Protein AF-A0A453H7E6-F1 (afdb_monomer_lite)

Radius of gyration: 22.28 Å; chains: 1; bounding box: 66×38×50 Å

InterPro domains:
  IPR018866 Zinc-finger domain of monoamine-oxidase A repressor R1 [PF10497] (27-90)
  IPR040221 CDCA7/CDA7L [PTHR31169] (17-88)

Sequence (129 aa):
SPMYIDKERLRVLQETRCDSKARGSVYDPVLGICCHFCRQKKLCGEEGCKRCGEGDFGQQCIGKTECSSCHSSNGILCRACLKVRYGEGKFNGTYYSWWIIFIRLLN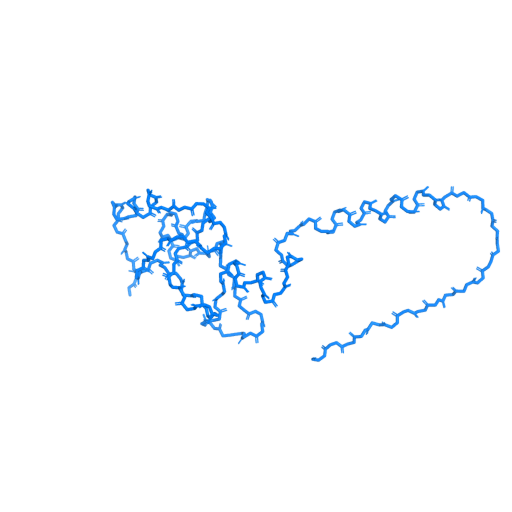LRRGGRDGRGQEEQEVDVPSLR

Foldseek 3Di:
DPDDDDPVNLVVLVVPWALPLALTDDADPQLFQQAPPPRGRHAGSDPPQCCSRVVDPVGDGPQKDADPVPPDPNRIHGPNRCCVVPNPVVNDPCPCVVVVVVVVVVVVVVPDDDDDDDDDDDDDDDDDD

Secondary structure (DSSP, 8-state):
------HHHHHHHHHT----SSS-S-B-TTTPEEPTTT--EE----TT-HHHHT--TTS--TTEEE-TTT-STT-EEEHHHHHHHH-STTT-TTHHHHHHHHHHHHHHTTS------------------

Structure (mmCIF, N/CA/C/O backbone):
data_AF-A0A453H7E6-F1
#
_entry.id   AF-A0A453H7E6-F1
#
loop_
_atom_site.group_PDB
_atom_site.id
_atom_site.type_symbol
_atom_site.label_atom_id
_atom_site.label_alt_id
_atom_site.label_comp_id
_atom_site.label_asym_id
_atom_site.label_entity_id
_atom_site.label_seq_id
_atom_site.pdbx_PDB_ins_code
_atom_site.Cartn_x
_atom_site.Cartn_y
_atom_site.Cartn_z
_atom_site.occupancy
_atom_site.B_iso_or_equiv
_atom_site.auth_seq_id
_atom_site.auth_comp_id
_atom_site.auth_asym_id
_atom_site.auth_atom_id
_atom_site.pdbx_PDB_model_num
ATOM 1 N N . SER A 1 1 ? -20.514 4.616 0.313 1.00 46.16 1 SER A N 1
ATOM 2 C CA . SER A 1 1 ? -20.193 5.215 1.625 1.00 46.16 1 SER A CA 1
ATOM 3 C C . SER A 1 1 ? -18.690 5.337 1.782 1.00 46.16 1 SER A C 1
ATOM 5 O O . SER A 1 1 ? -18.004 4.455 1.270 1.00 46.16 1 SER A O 1
ATOM 7 N N . PRO A 1 2 ? -18.161 6.366 2.467 1.00 56.00 2 PRO A N 1
ATOM 8 C CA . PRO A 1 2 ? -16.781 6.330 2.945 1.00 56.00 2 PRO A CA 1
ATOM 9 C C . PRO A 1 2 ? -16.619 5.144 3.906 1.00 56.00 2 PRO A C 1
ATOM 11 O O . PRO A 1 2 ? -17.526 4.858 4.690 1.00 56.00 2 PRO A O 1
ATOM 14 N N . MET A 1 3 ? -15.494 4.430 3.836 1.00 67.25 3 MET A N 1
ATOM 15 C CA . MET A 1 3 ? -15.216 3.356 4.790 1.00 67.25 3 MET A CA 1
ATOM 16 C C . MET A 1 3 ? -14.713 3.969 6.094 1.00 67.25 3 MET A C 1
ATOM 18 O O . MET A 1 3 ? -13.572 4.413 6.178 1.00 67.25 3 MET A O 1
ATOM 22 N N . TYR A 1 4 ? -15.582 4.017 7.101 1.00 73.38 4 TYR A N 1
ATOM 23 C CA . TYR A 1 4 ? -15.178 4.373 8.455 1.00 73.38 4 TYR A CA 1
ATOM 24 C C . TYR A 1 4 ? -14.353 3.240 9.071 1.00 73.38 4 TYR A C 1
ATOM 26 O O . TYR A 1 4 ? -14.673 2.062 8.895 1.00 73.38 4 TYR A O 1
ATOM 34 N N . ILE A 1 5 ? -13.309 3.604 9.812 1.00 83.44 5 ILE A N 1
ATOM 35 C CA . ILE A 1 5 ? -12.527 2.686 10.634 1.00 83.44 5 ILE A CA 1
ATOM 36 C C . ILE A 1 5 ? -12.516 3.209 12.058 1.00 83.44 5 ILE A C 1
ATOM 38 O O . ILE A 1 5 ? -12.271 4.390 12.303 1.00 83.44 5 ILE A O 1
ATOM 42 N N . ASP A 1 6 ? -12.788 2.295 12.982 1.00 87.31 6 ASP A N 1
ATOM 43 C CA . ASP A 1 6 ? -12.745 2.572 14.404 1.00 87.31 6 ASP A CA 1
ATOM 44 C C . ASP A 1 6 ? -11.323 2.927 14.881 1.00 87.31 6 ASP A C 1
ATOM 46 O O . ASP A 1 6 ? -10.321 2.374 14.410 1.00 87.31 6 ASP A O 1
ATOM 50 N N . LYS A 1 7 ? -11.244 3.855 15.839 1.00 87.94 7 LYS A N 1
ATOM 51 C CA . LYS A 1 7 ? -9.976 4.393 16.347 1.00 87.94 7 LYS A CA 1
ATOM 52 C C . LYS A 1 7 ? -9.172 3.370 17.146 1.00 87.94 7 LYS A C 1
ATOM 54 O O . LYS A 1 7 ? -7.946 3.420 17.094 1.00 87.94 7 LYS A O 1
ATOM 59 N N . GLU A 1 8 ? -9.817 2.440 17.842 1.00 90.31 8 GLU A N 1
ATOM 60 C CA . GLU A 1 8 ? -9.117 1.405 18.603 1.00 90.31 8 GLU A CA 1
ATOM 61 C C . GLU A 1 8 ? -8.570 0.324 17.663 1.00 90.31 8 GLU A C 1
ATOM 63 O O . GLU A 1 8 ? -7.403 -0.055 17.769 1.00 90.31 8 GLU A O 1
ATOM 68 N N . ARG A 1 9 ? -9.332 -0.061 16.624 1.00 88.94 9 ARG A N 1
ATOM 69 C CA . ARG A 1 9 ? -8.788 -0.885 15.523 1.00 88.94 9 ARG A CA 1
ATOM 70 C C . ARG A 1 9 ? -7.556 -0.226 14.893 1.00 88.94 9 ARG A C 1
ATOM 72 O O . ARG A 1 9 ? -6.573 -0.910 14.610 1.00 88.94 9 ARG A O 1
ATOM 79 N N . LEU A 1 10 ? -7.597 1.087 14.660 1.00 88.88 10 LEU A N 1
ATOM 80 C CA . LEU A 1 10 ? -6.476 1.826 14.079 1.00 88.88 10 LEU A CA 1
ATOM 81 C C . LEU A 1 10 ? -5.233 1.820 14.986 1.00 88.88 10 LEU A C 1
ATOM 83 O O . LEU A 1 10 ? -4.130 1.663 14.465 1.00 88.88 10 LEU A O 1
ATOM 87 N N . ARG A 1 11 ? -5.399 1.941 16.311 1.00 89.38 11 ARG A N 1
ATOM 88 C CA . ARG A 1 11 ? -4.303 1.864 17.298 1.00 89.38 11 ARG A CA 1
ATOM 89 C C . ARG A 1 11 ? -3.600 0.512 17.267 1.00 89.38 11 ARG A C 1
ATOM 91 O O . ARG A 1 11 ? -2.397 0.478 17.029 1.00 89.38 11 ARG A O 1
ATOM 98 N N . VAL A 1 12 ? -4.351 -0.588 17.353 1.00 89.69 12 VAL A N 1
ATOM 99 C CA . VAL A 1 12 ? -3.804 -1.957 17.253 1.00 89.69 12 VAL A CA 1
ATOM 100 C C . VAL A 1 12 ? -3.069 -2.174 15.917 1.00 89.69 12 VAL A C 1
ATOM 102 O O . VAL A 1 12 ? -2.036 -2.845 15.858 1.00 89.69 12 VAL A O 1
ATOM 105 N N . LEU A 1 13 ? -3.547 -1.558 14.828 1.00 88.38 13 LEU A N 1
ATOM 106 C CA . LEU A 1 13 ? -2.868 -1.573 13.524 1.00 88.38 13 LEU A CA 1
ATOM 107 C C . LEU A 1 13 ? -1.590 -0.714 13.464 1.00 88.38 13 LEU A C 1
ATOM 109 O O . LEU A 1 13 ? -0.776 -0.963 12.575 1.00 88.38 13 LEU A O 1
ATOM 113 N N . GLN A 1 14 ? -1.394 0.261 14.362 1.00 87.00 14 GLN A N 1
ATOM 114 C CA . GLN A 1 14 ? -0.119 0.978 14.518 1.00 87.00 14 GLN A CA 1
ATOM 115 C C . GLN A 1 14 ? 0.842 0.244 15.457 1.00 87.00 14 GLN A C 1
ATOM 117 O O . GLN A 1 14 ? 2.016 0.131 15.135 1.00 87.00 14 GLN A O 1
ATOM 122 N N . GLU A 1 15 ? 0.360 -0.319 16.564 1.00 86.81 15 GLU A N 1
ATOM 123 C CA . GLU A 1 15 ? 1.179 -1.091 1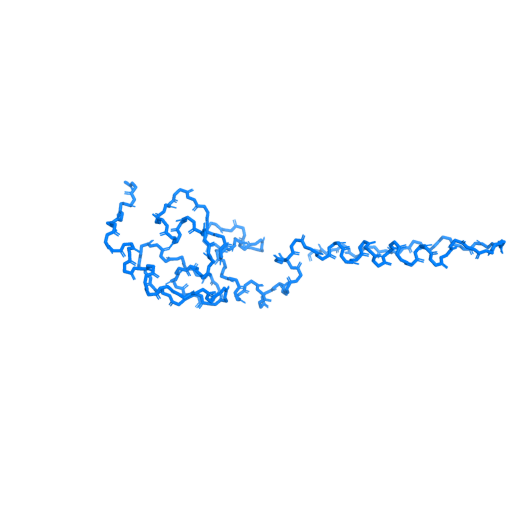7.517 1.00 86.81 15 GLU A CA 1
ATOM 124 C C . GLU A 1 15 ? 1.790 -2.349 16.882 1.00 86.81 15 GLU A C 1
ATOM 126 O O . GLU A 1 15 ? 2.913 -2.736 17.192 1.00 86.81 15 GLU A O 1
ATOM 131 N N . THR A 1 16 ? 1.078 -2.970 15.937 1.00 84.81 16 THR A N 1
ATOM 132 C CA . THR A 1 16 ? 1.583 -4.108 15.145 1.00 84.81 16 THR A CA 1
ATOM 133 C C . THR A 1 16 ? 2.390 -3.690 13.907 1.00 84.81 16 THR A C 1
ATOM 135 O O . THR A 1 16 ? 2.935 -4.540 13.188 1.00 84.81 16 THR A O 1
ATOM 138 N N . ARG A 1 17 ? 2.475 -2.386 13.618 1.00 81.88 17 ARG A N 1
ATOM 139 C CA . ARG A 1 17 ? 3.147 -1.845 12.434 1.00 81.88 17 ARG A CA 1
ATOM 140 C C . ARG A 1 17 ? 4.658 -1.884 12.617 1.00 81.88 17 ARG A C 1
ATOM 142 O O . ARG A 1 17 ? 5.186 -1.560 13.667 1.00 81.88 17 ARG A O 1
ATOM 149 N N . CYS A 1 18 ? 5.356 -2.273 11.556 1.00 72.94 18 CYS A N 1
ATOM 150 C CA . CYS A 1 18 ? 6.811 -2.222 11.502 1.00 72.94 18 CYS A CA 1
ATOM 151 C C . CYS A 1 18 ? 7.242 -1.206 10.447 1.00 72.94 18 CYS A C 1
ATOM 153 O O . CYS A 1 18 ? 6.767 -1.258 9.305 1.00 72.94 18 CYS A O 1
ATOM 155 N N . ASP A 1 19 ? 8.216 -0.370 10.797 1.00 72.25 19 ASP A N 1
ATOM 156 C CA . ASP A 1 19 ? 8.820 0.679 9.960 1.00 72.25 19 ASP A CA 1
ATOM 157 C C . ASP A 1 19 ? 9.720 0.117 8.843 1.00 72.25 19 ASP A C 1
ATOM 159 O O . ASP A 1 19 ? 10.555 0.800 8.252 1.00 72.25 19 ASP A O 1
ATOM 163 N N . SER A 1 20 ? 9.555 -1.169 8.514 1.00 73.31 20 SER A N 1
ATOM 164 C CA . SER A 1 20 ? 10.190 -1.800 7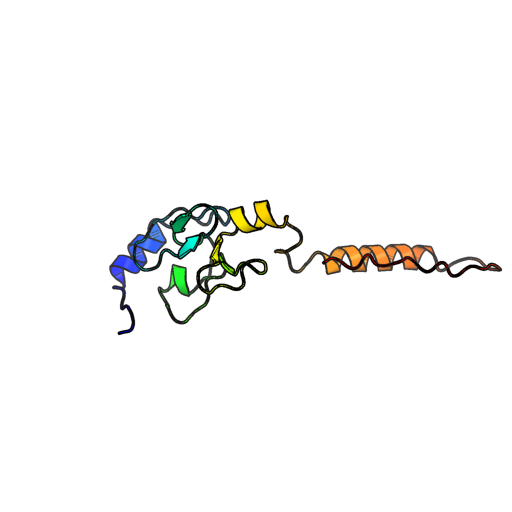.365 1.00 73.31 20 SER A CA 1
ATOM 165 C C . SER A 1 20 ? 9.608 -1.234 6.069 1.00 73.31 20 SER A C 1
ATOM 167 O O . SER A 1 20 ? 8.613 -1.720 5.515 1.00 73.31 20 SER A O 1
ATOM 169 N N . LYS A 1 21 ? 10.297 -0.220 5.541 1.00 71.38 21 LYS A N 1
ATOM 170 C CA . LYS A 1 21 ? 10.012 0.486 4.278 1.00 71.38 21 LYS A CA 1
ATOM 171 C C . LYS A 1 21 ? 10.016 -0.428 3.039 1.00 71.38 21 LYS A C 1
ATOM 173 O O . LYS A 1 21 ? 9.656 0.010 1.956 1.00 71.38 21 LYS A O 1
ATOM 178 N N . ALA A 1 22 ? 10.381 -1.710 3.168 1.00 71.56 22 ALA A N 1
ATOM 179 C CA . ALA A 1 22 ? 10.475 -2.679 2.073 1.00 71.56 22 ALA A CA 1
ATOM 180 C C . ALA A 1 22 ? 9.137 -3.384 1.742 1.00 71.56 22 ALA A C 1
ATOM 182 O O . ALA A 1 22 ? 8.416 -2.983 0.822 1.00 71.56 22 ALA A O 1
ATOM 183 N N . ARG A 1 23 ? 8.816 -4.471 2.460 1.00 67.38 23 ARG A N 1
ATOM 184 C CA . ARG A 1 23 ? 7.534 -5.196 2.394 1.00 67.38 23 ARG A CA 1
ATOM 185 C C . ARG A 1 23 ? 6.855 -5.056 3.757 1.00 67.38 23 ARG A C 1
ATOM 187 O O . ARG A 1 23 ? 6.988 -5.947 4.589 1.00 67.38 23 ARG A O 1
ATOM 194 N N . GLY A 1 24 ? 6.175 -3.923 3.970 1.00 67.50 24 GLY A N 1
ATOM 195 C CA . GLY A 1 24 ? 5.524 -3.577 5.243 1.00 67.50 24 GLY A CA 1
ATOM 196 C C . GLY A 1 24 ? 4.731 -4.744 5.845 1.00 67.50 24 GLY A C 1
ATOM 197 O O . GLY A 1 24 ? 4.112 -5.515 5.111 1.00 67.50 24 GLY A O 1
ATOM 198 N N . SER A 1 25 ? 4.801 -4.907 7.167 1.00 73.12 25 SER A N 1
ATOM 199 C CA . SER A 1 25 ? 4.459 -6.156 7.867 1.00 73.12 25 SER A CA 1
ATOM 200 C C . SER A 1 25 ? 2.966 -6.493 7.868 1.00 73.12 25 SER A C 1
ATOM 202 O O . SER A 1 25 ? 2.593 -7.610 7.492 1.00 73.12 25 SER A O 1
ATOM 204 N N . VAL A 1 26 ? 2.125 -5.543 8.278 1.00 88.56 26 VAL A N 1
ATOM 205 C CA . VAL A 1 26 ? 0.726 -5.781 8.663 1.00 88.56 26 VAL A CA 1
ATOM 206 C C . VAL A 1 26 ? -0.186 -5.968 7.450 1.00 88.56 26 V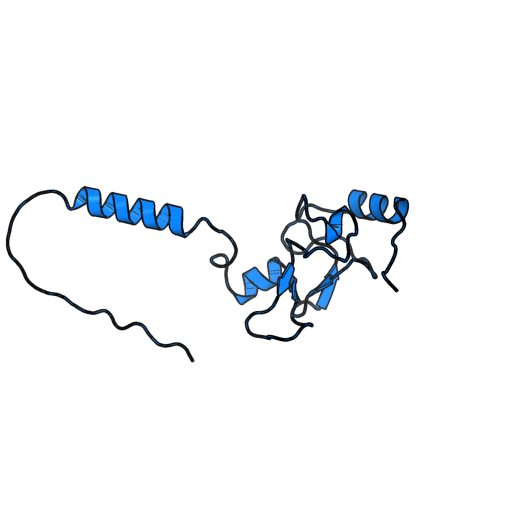AL A C 1
ATOM 208 O O . VAL A 1 26 ? -0.256 -5.121 6.553 1.00 88.56 26 VAL A O 1
ATOM 211 N N . TYR A 1 27 ? -0.911 -7.087 7.451 1.00 88.19 27 TYR A N 1
ATOM 212 C CA . TYR A 1 27 ? -2.080 -7.314 6.605 1.00 88.19 27 TYR A CA 1
ATOM 213 C C . TYR A 1 27 ? -3.302 -6.643 7.238 1.00 88.19 27 TYR A C 1
ATOM 215 O O . TYR A 1 27 ? -3.552 -6.825 8.424 1.00 88.19 27 TYR A O 1
ATOM 223 N N . ASP A 1 28 ? -4.093 -5.933 6.436 1.00 88.00 28 ASP A N 1
ATOM 224 C CA . ASP A 1 28 ? -5.427 -5.487 6.838 1.00 88.00 28 ASP A CA 1
ATOM 225 C C . ASP A 1 28 ? -6.384 -5.561 5.628 1.00 88.00 28 ASP A C 1
ATOM 227 O O . ASP A 1 28 ? -6.003 -5.163 4.519 1.00 88.00 28 ASP A O 1
ATOM 231 N N . PRO A 1 29 ? -7.617 -6.080 5.785 1.00 86.38 29 PRO A N 1
ATOM 232 C CA . PRO A 1 29 ? -8.549 -6.245 4.674 1.00 86.38 29 PRO A CA 1
ATOM 233 C C . PRO A 1 29 ? -9.219 -4.940 4.208 1.00 86.38 29 PRO A C 1
ATOM 235 O O . PRO A 1 29 ? -9.895 -4.975 3.179 1.00 86.38 29 PRO A O 1
ATOM 238 N N . VAL A 1 30 ? -9.025 -3.801 4.880 1.00 87.19 30 VAL A N 1
ATOM 239 C CA . VAL A 1 30 ? -9.688 -2.521 4.570 1.00 87.19 30 VAL A CA 1
ATOM 240 C C . VAL A 1 30 ? -8.672 -1.433 4.181 1.00 87.19 30 VAL A C 1
ATOM 242 O O . VAL A 1 30 ? -8.748 -0.901 3.076 1.00 87.19 30 VAL A O 1
ATOM 245 N N . LEU A 1 31 ? -7.670 -1.156 5.024 1.00 87.94 31 LEU A N 1
ATOM 246 C CA . LEU A 1 31 ? -6.565 -0.215 4.758 1.00 87.94 31 LEU A CA 1
ATOM 247 C C . LEU A 1 31 ? -5.423 -0.826 3.943 1.00 87.94 31 LEU A C 1
ATOM 249 O O . LEU A 1 31 ? -4.647 -0.097 3.317 1.00 87.94 31 LEU A O 1
ATOM 253 N N . GLY A 1 32 ? -5.262 -2.151 3.980 1.00 89.38 32 GLY A N 1
ATOM 254 C CA . GLY A 1 32 ? -4.171 -2.823 3.286 1.00 89.38 32 GLY A CA 1
ATOM 255 C C . GLY A 1 32 ? -4.286 -2.635 1.776 1.00 89.38 32 GLY A C 1
ATOM 256 O O . GLY A 1 32 ? -5.274 -3.025 1.158 1.00 89.38 32 GLY A O 1
ATOM 257 N N . ILE A 1 33 ? -3.248 -2.075 1.158 1.00 89.06 33 ILE A N 1
ATOM 258 C CA . ILE A 1 33 ? -3.193 -1.884 -0.294 1.00 89.06 33 ILE A CA 1
ATOM 259 C C . ILE A 1 33 ? -2.549 -3.118 -0.922 1.00 89.06 33 ILE A C 1
ATOM 261 O O . ILE A 1 33 ? -1.463 -3.532 -0.506 1.00 89.06 33 ILE A O 1
ATOM 265 N N . CYS A 1 34 ? -3.208 -3.696 -1.928 1.00 89.75 34 CYS A N 1
ATOM 266 C CA . CYS A 1 34 ? -2.662 -4.807 -2.701 1.00 89.75 34 CYS A CA 1
ATOM 267 C C . CYS A 1 34 ? -1.540 -4.322 -3.625 1.00 89.75 34 CYS A C 1
ATOM 269 O O . CYS A 1 34 ? -1.728 -3.389 -4.400 1.00 89.75 34 CYS A O 1
ATOM 271 N N . CYS A 1 35 ? -0.373 -4.960 -3.549 1.00 88.00 35 CYS A N 1
ATOM 272 C CA . CYS A 1 35 ? 0.688 -4.765 -4.531 1.00 88.00 35 CYS A CA 1
ATOM 273 C C . CYS A 1 35 ? 0.403 -5.601 -5.787 1.00 88.00 35 CYS A C 1
ATOM 275 O O . CYS A 1 35 ? 0.424 -6.826 -5.720 1.00 88.00 35 CYS A O 1
ATOM 277 N N . HIS A 1 36 ? 0.236 -4.955 -6.937 1.00 87.56 36 HIS A N 1
ATOM 278 C CA . HIS A 1 36 ? 0.017 -5.567 -8.248 1.00 87.56 36 HIS A CA 1
ATOM 279 C C . HIS A 1 36 ? 1.025 -6.688 -8.576 1.00 87.56 36 HIS A C 1
ATOM 281 O O . HIS A 1 36 ? 0.635 -7.720 -9.116 1.00 87.56 36 HIS A O 1
ATOM 287 N N . PHE A 1 37 ? 2.308 -6.539 -8.206 1.00 85.62 37 PHE A N 1
ATOM 288 C CA . PHE A 1 37 ? 3.329 -7.553 -8.507 1.00 85.62 37 PHE A CA 1
ATOM 289 C C . PHE A 1 37 ? 3.365 -8.722 -7.506 1.00 85.62 37 PHE A C 1
ATOM 291 O O . PHE A 1 37 ? 3.243 -9.871 -7.918 1.00 85.62 37 PHE A O 1
ATOM 298 N N . CYS A 1 38 ? 3.529 -8.472 -6.199 1.00 87.69 38 CYS A N 1
ATOM 299 C CA . CYS A 1 38 ? 3.634 -9.562 -5.211 1.00 87.69 38 CYS A CA 1
ATOM 300 C C . CYS A 1 38 ? 2.291 -10.036 -4.630 1.00 87.69 38 CYS A C 1
ATOM 302 O O . CYS A 1 38 ? 2.283 -10.945 -3.804 1.00 87.69 38 CYS A O 1
ATOM 304 N N . ARG A 1 39 ? 1.171 -9.406 -5.012 1.00 88.44 39 ARG A N 1
ATOM 305 C CA . ARG A 1 39 ? -0.209 -9.667 -4.551 1.00 88.44 39 ARG A CA 1
ATOM 306 C C . ARG A 1 39 ? -0.423 -9.601 -3.029 1.00 88.44 39 ARG A C 1
ATOM 308 O O . ARG A 1 39 ? -1.474 -9.979 -2.523 1.00 88.44 39 ARG A O 1
ATOM 315 N N . GLN A 1 40 ? 0.543 -9.063 -2.282 1.00 87.88 40 GLN A N 1
ATOM 316 C CA . GLN A 1 40 ? 0.425 -8.844 -0.841 1.00 87.88 40 GLN A CA 1
ATOM 317 C C . GLN A 1 40 ? -0.429 -7.598 -0.567 1.00 87.88 40 GLN A C 1
ATOM 319 O O . GLN A 1 40 ? -0.053 -6.489 -0.952 1.00 87.88 40 GLN A O 1
ATOM 324 N N . LYS A 1 41 ? -1.565 -7.785 0.117 1.00 89.50 41 LYS A N 1
ATOM 325 C CA . LYS A 1 41 ? -2.454 -6.719 0.600 1.00 89.50 41 LYS A CA 1
ATOM 326 C C . LYS A 1 41 ? -2.030 -6.274 1.998 1.00 89.50 41 LYS A C 1
ATOM 328 O O . LYS A 1 41 ? -2.331 -6.952 2.974 1.00 89.50 41 LYS A O 1
ATOM 333 N N . LYS A 1 42 ? -1.270 -5.179 2.089 1.00 88.69 42 LYS A N 1
ATOM 334 C CA . LYS A 1 42 ? -0.616 -4.753 3.339 1.00 88.69 42 LYS A CA 1
ATOM 335 C C . LYS A 1 42 ? -0.506 -3.236 3.478 1.00 88.69 42 LYS A C 1
ATOM 337 O O . LYS A 1 42 ? -0.474 -2.510 2.478 1.00 88.69 42 LYS A O 1
ATOM 342 N N . LEU A 1 43 ? -0.391 -2.761 4.716 1.00 90.12 43 LEU A N 1
ATOM 343 C CA . LEU A 1 43 ? -0.034 -1.376 5.056 1.00 90.12 43 LEU A CA 1
ATOM 344 C C . LEU A 1 43 ? 1.391 -1.031 4.546 1.00 90.12 43 LEU A C 1
ATOM 346 O O . LEU A 1 43 ? 2.083 -1.875 3.967 1.00 90.12 43 LEU A O 1
ATOM 350 N N . CYS A 1 44 ? 1.831 0.225 4.649 1.00 89.12 44 CYS A N 1
ATOM 351 C CA . CYS A 1 44 ? 3.238 0.594 4.411 1.00 89.12 44 CYS A CA 1
ATOM 352 C C . CYS A 1 44 ? 4.005 0.753 5.733 1.00 89.12 44 CYS A C 1
ATOM 354 O O . CYS A 1 44 ? 3.409 1.093 6.753 1.00 89.12 44 CYS A O 1
ATOM 356 N N . GLY A 1 45 ? 5.327 0.572 5.691 1.00 85.81 45 GLY A N 1
ATOM 357 C CA . GLY A 1 45 ? 6.239 0.888 6.798 1.00 85.81 45 GLY A CA 1
ATOM 358 C C . GLY A 1 45 ? 6.802 2.314 6.744 1.00 85.81 45 GLY A C 1
ATOM 359 O O . GLY A 1 45 ? 7.893 2.538 7.241 1.00 85.81 45 GLY A O 1
ATOM 360 N N . GLU A 1 46 ? 6.121 3.257 6.078 1.00 86.38 46 GLU A N 1
ATOM 361 C CA . GLU A 1 46 ? 6.553 4.663 6.060 1.00 86.38 46 GLU A CA 1
ATOM 362 C C . GLU A 1 46 ? 5.917 5.437 7.221 1.00 86.38 46 GLU A C 1
ATOM 364 O O . GLU A 1 46 ? 4.685 5.540 7.315 1.00 86.38 46 GLU A O 1
ATOM 369 N N . GLU A 1 47 ? 6.760 6.006 8.076 1.00 84.81 47 GLU A N 1
ATOM 370 C CA . GLU A 1 47 ? 6.393 6.995 9.094 1.00 84.81 47 GLU A CA 1
ATOM 371 C C . GLU A 1 47 ? 5.621 8.175 8.466 1.00 84.81 47 GLU A C 1
ATOM 373 O O . GLU A 1 47 ? 5.768 8.477 7.280 1.00 84.81 47 GLU A O 1
ATOM 378 N N . GLY A 1 48 ? 4.737 8.825 9.232 1.00 86.56 48 GLY A N 1
ATOM 379 C CA . GLY A 1 48 ? 3.948 9.978 8.760 1.00 86.56 48 GLY A CA 1
ATOM 380 C C . GLY A 1 48 ? 2.932 9.698 7.636 1.00 86.56 48 GLY A C 1
ATOM 381 O O . GLY A 1 48 ? 2.219 10.604 7.206 1.00 86.56 48 GLY A O 1
ATOM 382 N N . CYS A 1 49 ? 2.817 8.461 7.140 1.00 89.06 49 CYS A N 1
ATOM 383 C CA . CYS A 1 49 ? 1.891 8.120 6.059 1.00 89.06 49 CYS A CA 1
ATOM 384 C C . CYS A 1 49 ? 0.426 8.094 6.531 1.00 89.06 49 CYS A C 1
ATOM 386 O O . CYS A 1 49 ? -0.100 7.026 6.852 1.00 89.06 49 CYS A O 1
ATOM 388 N N . LYS A 1 50 ? -0.253 9.247 6.483 1.00 90.44 50 LYS A N 1
ATOM 389 C CA . LYS A 1 50 ? -1.652 9.459 6.910 1.00 90.44 50 LYS A CA 1
ATOM 390 C C . LYS A 1 50 ? -2.615 8.327 6.550 1.00 90.44 50 LYS A C 1
ATOM 392 O O . LYS A 1 50 ? -3.255 7.767 7.431 1.00 90.44 50 LYS A O 1
ATOM 397 N N . ARG A 1 51 ? -2.640 7.876 5.291 1.00 90.62 51 ARG A N 1
ATOM 398 C CA . ARG A 1 51 ? -3.521 6.772 4.860 1.00 90.62 51 ARG A CA 1
ATOM 399 C C . ARG A 1 51 ? -3.343 5.477 5.667 1.00 90.62 51 ARG A C 1
ATOM 401 O O . ARG A 1 51 ? -4.306 4.767 5.918 1.00 90.62 51 ARG A O 1
ATOM 408 N N . CYS A 1 52 ? -2.110 5.143 6.047 1.00 89.00 52 CYS A N 1
ATOM 409 C CA . CYS A 1 52 ? -1.783 3.906 6.764 1.00 89.00 52 CYS A CA 1
ATOM 410 C C . CYS A 1 52 ? -1.573 4.107 8.274 1.00 89.00 52 CYS A C 1
ATOM 412 O O . CYS A 1 52 ? -1.549 3.114 8.997 1.00 89.00 52 CYS A O 1
ATOM 414 N N . GLY A 1 53 ? -1.401 5.354 8.726 1.00 87.81 53 GLY A N 1
ATOM 415 C CA . GLY A 1 53 ? -1.204 5.737 10.128 1.00 87.81 53 GLY A CA 1
ATOM 416 C C . GLY A 1 53 ? -2.462 6.272 10.812 1.00 87.81 53 GLY A C 1
ATOM 417 O O . GLY A 1 53 ? -2.809 5.841 11.903 1.00 87.81 53 GLY A O 1
ATOM 418 N N . GLU A 1 54 ? -3.161 7.180 10.134 1.00 89.81 54 GLU A N 1
ATOM 419 C CA . GLU A 1 54 ? -4.383 7.864 10.587 1.00 89.81 54 GLU A CA 1
ATOM 420 C C . GLU A 1 54 ? -5.657 7.217 10.000 1.00 89.81 54 GLU A C 1
ATOM 422 O O . GLU A 1 54 ? -6.769 7.559 10.391 1.00 89.81 54 GLU A O 1
ATOM 427 N N . GLY A 1 55 ? -5.509 6.278 9.056 1.00 88.19 55 GLY A N 1
ATOM 428 C CA . GLY A 1 55 ? -6.617 5.585 8.388 1.00 88.19 55 GLY A CA 1
ATOM 429 C C . GLY A 1 55 ? -7.314 6.396 7.286 1.00 88.19 55 GLY A C 1
ATOM 430 O O . GLY A 1 55 ? -8.348 5.967 6.778 1.00 88.19 55 GLY A O 1
ATOM 431 N N . ASP A 1 56 ? -6.773 7.558 6.905 1.00 88.88 56 ASP A N 1
ATOM 432 C CA . ASP A 1 56 ? -7.427 8.491 5.980 1.00 88.88 56 ASP A CA 1
ATOM 433 C C . ASP A 1 56 ? -7.426 7.983 4.523 1.00 88.88 56 ASP A C 1
ATOM 435 O O . ASP A 1 56 ? -6.442 8.111 3.788 1.00 88.88 56 ASP A O 1
ATOM 439 N N . PHE A 1 57 ? -8.565 7.438 4.086 1.00 86.44 57 PHE A N 1
ATOM 440 C CA . PHE A 1 57 ? -8.800 6.960 2.720 1.00 86.44 57 PHE A CA 1
ATOM 441 C C . PHE A 1 57 ? -8.740 8.046 1.633 1.00 86.44 57 PHE A C 1
ATOM 443 O O . PHE A 1 57 ? -8.618 7.685 0.457 1.00 86.44 57 PHE A O 1
ATOM 450 N N . GLY A 1 58 ? -8.804 9.333 1.984 1.00 85.69 58 GLY A N 1
ATOM 451 C CA . GLY A 1 58 ? -8.616 10.451 1.057 1.00 85.69 58 GLY A CA 1
ATOM 452 C C . GLY A 1 58 ? -7.147 10.721 0.714 1.00 85.69 58 GLY A C 1
ATOM 453 O O . GLY A 1 58 ? -6.863 11.280 -0.341 1.00 85.69 58 GLY A O 1
ATOM 454 N N . GLN A 1 59 ? -6.202 10.287 1.554 1.00 88.62 59 GLN A N 1
ATOM 455 C CA . GLN A 1 59 ? -4.769 10.548 1.361 1.00 88.62 59 GLN A CA 1
ATOM 456 C C . GLN A 1 59 ? -4.082 9.463 0.529 1.00 88.62 59 GLN A C 1
ATOM 458 O O . GLN A 1 59 ? -4.414 8.274 0.608 1.00 88.62 59 GLN A O 1
ATOM 463 N N . GLN A 1 60 ? -3.055 9.848 -0.231 1.00 88.50 60 GLN A N 1
ATOM 464 C CA . GLN A 1 60 ? -2.190 8.894 -0.926 1.00 88.50 60 GLN A CA 1
ATOM 465 C C . GLN A 1 60 ? -1.291 8.139 0.076 1.00 88.50 60 GLN A C 1
ATOM 467 O O . GLN A 1 60 ? -0.981 8.622 1.166 1.00 88.50 60 GLN A O 1
ATOM 472 N N . CYS A 1 61 ? -0.871 6.920 -0.271 1.00 89.56 61 CYS A N 1
ATOM 473 C CA . CYS A 1 61 ? 0.037 6.132 0.562 1.00 89.56 61 CYS A CA 1
ATOM 474 C C . CYS A 1 61 ? 1.495 6.364 0.147 1.00 89.56 61 CYS A C 1
ATOM 476 O O . CYS A 1 61 ? 1.895 5.899 -0.912 1.00 89.56 61 CYS A O 1
ATOM 478 N N . ILE A 1 62 ? 2.305 6.988 1.008 1.00 88.75 62 ILE A N 1
ATOM 479 C CA . ILE A 1 62 ? 3.715 7.335 0.727 1.00 88.75 62 ILE A CA 1
ATOM 480 C C . ILE A 1 62 ? 4.549 6.100 0.317 1.00 88.75 62 ILE A C 1
ATOM 482 O O . ILE A 1 62 ? 5.366 6.156 -0.597 1.00 88.75 62 ILE A O 1
ATOM 486 N N . GLY A 1 63 ? 4.320 4.953 0.969 1.00 86.06 63 GLY A N 1
ATOM 487 C CA . GLY A 1 63 ? 5.083 3.712 0.748 1.00 86.06 63 GLY A CA 1
ATOM 488 C C . GLY A 1 63 ? 4.548 2.797 -0.357 1.00 86.06 63 GLY A C 1
ATOM 489 O O . GLY A 1 63 ? 4.924 1.619 -0.423 1.00 86.06 63 GLY A O 1
ATOM 490 N N . LYS A 1 64 ? 3.626 3.293 -1.184 1.00 87.81 64 LYS A N 1
ATOM 491 C CA . LYS A 1 64 ? 3.082 2.614 -2.363 1.00 87.81 64 LYS A CA 1
ATOM 492 C C . LYS A 1 64 ? 3.126 3.590 -3.544 1.00 87.81 64 LYS A C 1
ATOM 494 O O . LYS A 1 64 ? 3.034 4.794 -3.358 1.00 87.81 64 LYS A O 1
ATOM 499 N N . THR A 1 65 ? 3.290 3.092 -4.762 1.00 86.06 65 THR A N 1
ATOM 500 C CA . THR A 1 65 ? 3.438 3.948 -5.951 1.00 86.06 65 THR A CA 1
ATOM 501 C C . THR A 1 65 ? 2.731 3.306 -7.132 1.00 86.06 65 THR A C 1
ATOM 503 O O . THR A 1 65 ? 2.777 2.087 -7.284 1.00 86.06 65 THR A O 1
ATOM 506 N N . GLU A 1 66 ? 2.055 4.097 -7.955 1.00 83.75 66 GLU A N 1
ATOM 507 C CA . GLU A 1 66 ? 1.370 3.603 -9.150 1.00 83.75 66 GLU A CA 1
ATOM 508 C C . GLU A 1 66 ? 2.374 3.145 -10.223 1.00 83.75 66 GLU A C 1
ATOM 510 O O . GLU A 1 66 ? 3.464 3.698 -10.376 1.00 83.75 66 GLU A O 1
ATOM 515 N N . CYS A 1 67 ? 2.031 2.077 -10.942 1.00 75.25 67 CYS A N 1
ATOM 516 C CA . CYS A 1 67 ? 2.864 1.499 -11.990 1.00 75.25 67 CYS A CA 1
ATOM 517 C C . CYS A 1 67 ? 2.776 2.336 -13.271 1.00 75.25 67 CYS A C 1
ATOM 519 O O . CYS A 1 67 ? 1.812 2.221 -14.034 1.00 75.25 67 CYS A O 1
ATOM 521 N N . SER A 1 68 ? 3.826 3.112 -13.544 1.00 69.19 68 SER A N 1
ATOM 522 C CA . SER A 1 68 ? 3.957 3.922 -14.761 1.00 69.19 68 SER A CA 1
ATOM 523 C C . SER A 1 68 ? 3.877 3.109 -16.055 1.00 69.19 68 SER A C 1
ATOM 525 O O . SER A 1 68 ? 3.407 3.623 -17.053 1.00 69.19 68 SER A O 1
ATOM 527 N N . SER A 1 69 ? 4.275 1.833 -16.052 1.00 66.69 69 SER A N 1
ATOM 528 C CA . SER A 1 69 ? 4.136 0.950 -17.224 1.00 66.69 69 SER A CA 1
ATOM 529 C C . SER A 1 69 ? 2.730 0.360 -17.389 1.00 66.69 69 SER A C 1
ATOM 531 O O . SER A 1 69 ? 2.434 -0.221 -18.426 1.00 66.69 69 SER A O 1
ATOM 533 N N . CYS A 1 70 ? 1.887 0.432 -16.356 1.00 66.25 70 CYS A N 1
ATOM 534 C CA . CYS A 1 70 ? 0.593 -0.244 -16.329 1.00 66.25 70 CYS A CA 1
ATOM 535 C C . CYS A 1 70 ? -0.568 0.704 -16.653 1.00 66.25 70 CYS A C 1
ATOM 537 O O . CYS A 1 70 ? -1.591 0.232 -17.138 1.00 66.25 70 CYS A O 1
ATOM 539 N N . HIS A 1 71 ? -0.454 1.992 -16.288 1.00 63.09 71 HIS A N 1
ATOM 540 C CA . HIS A 1 71 ? -1.474 3.059 -16.394 1.00 63.09 71 HIS A CA 1
ATOM 541 C C . HIS A 1 71 ? -2.895 2.740 -15.858 1.00 63.09 71 HIS A C 1
ATOM 543 O O . HIS A 1 71 ? -3.791 3.577 -15.914 1.00 63.09 71 HIS A O 1
ATOM 549 N N . SER A 1 72 ? -3.108 1.554 -15.286 1.00 60.34 72 SER A N 1
ATOM 550 C CA . SER A 1 72 ? -4.363 1.110 -14.686 1.00 60.34 72 SER A CA 1
ATOM 551 C C . SER A 1 72 ? -4.472 1.561 -13.230 1.00 60.34 72 SER A C 1
ATOM 553 O O . SER A 1 72 ? -3.516 1.435 -12.462 1.00 60.34 72 SER A O 1
ATOM 555 N N . SER A 1 73 ? -5.679 1.949 -12.817 1.00 58.19 73 SER A N 1
ATOM 556 C CA . SER A 1 73 ? -6.054 2.247 -11.426 1.00 58.19 73 SER A CA 1
ATOM 557 C C . SER A 1 73 ? -5.775 1.105 -10.433 1.00 58.19 73 SER A C 1
ATOM 559 O O . SER A 1 73 ? -5.645 1.343 -9.235 1.00 58.19 73 SER A O 1
ATOM 561 N N . ASN A 1 74 ? -5.619 -0.133 -10.917 1.00 65.00 74 ASN A N 1
ATOM 562 C CA . ASN A 1 74 ? -5.246 -1.301 -10.109 1.00 65.00 74 ASN A CA 1
ATOM 563 C C . ASN A 1 74 ? -3.720 -1.531 -10.012 1.00 65.00 74 ASN A C 1
ATOM 565 O O . ASN A 1 74 ? -3.268 -2.483 -9.374 1.00 65.00 74 ASN A O 1
ATOM 569 N N . GLY A 1 75 ? -2.904 -0.698 -10.663 1.00 79.00 75 GLY A N 1
ATOM 570 C CA . GLY A 1 75 ? -1.467 -0.898 -10.869 1.00 79.00 75 GLY A CA 1
ATOM 571 C C . GLY A 1 75 ? -0.558 -0.533 -9.691 1.00 79.00 75 GLY A C 1
ATOM 572 O O . GLY A 1 75 ? 0.589 -0.167 -9.920 1.00 79.00 75 GLY A O 1
ATOM 573 N N . ILE A 1 76 ? -1.014 -0.572 -8.438 1.00 87.38 76 ILE A N 1
ATOM 574 C CA . ILE A 1 76 ? -0.205 -0.082 -7.308 1.00 87.38 76 ILE A CA 1
ATOM 575 C C . ILE A 1 76 ? 0.925 -1.066 -6.953 1.00 87.38 76 ILE A C 1
ATOM 577 O O . ILE A 1 76 ? 0.694 -2.253 -6.751 1.00 87.38 76 ILE A O 1
ATOM 581 N N . LEU A 1 77 ? 2.156 -0.579 -6.807 1.00 87.50 77 LEU A N 1
ATOM 582 C CA . LEU A 1 77 ? 3.340 -1.339 -6.396 1.00 87.50 77 LE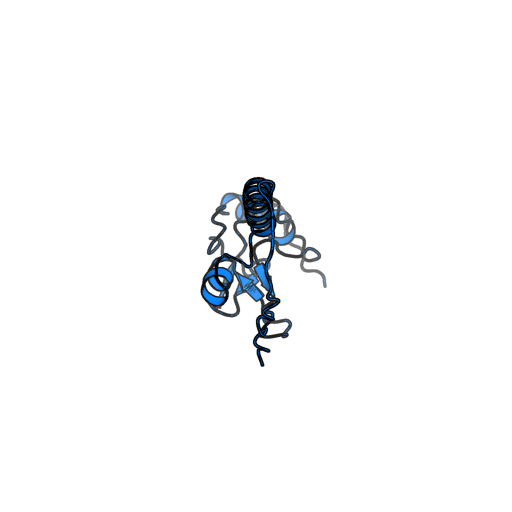U A CA 1
ATOM 583 C C . LEU A 1 77 ? 3.784 -0.953 -4.976 1.00 87.50 77 LEU A C 1
ATOM 585 O O . LEU A 1 77 ? 3.706 0.206 -4.573 1.00 87.50 77 LEU A O 1
ATOM 589 N N . CYS A 1 78 ? 4.286 -1.921 -4.202 1.00 87.31 78 CYS A N 1
ATOM 590 C CA . CYS A 1 78 ? 4.980 -1.639 -2.940 1.00 87.31 78 CYS A CA 1
ATOM 591 C C . CYS A 1 78 ? 6.465 -1.335 -3.172 1.00 87.31 78 CYS A C 1
ATOM 593 O O . CYS A 1 78 ? 7.047 -1.794 -4.156 1.00 87.31 78 CYS A O 1
ATOM 595 N N . ARG A 1 79 ? 7.091 -0.601 -2.244 1.00 84.31 79 ARG A N 1
ATOM 596 C CA . ARG A 1 79 ? 8.477 -0.114 -2.349 1.00 84.31 79 ARG A CA 1
ATOM 597 C C . ARG A 1 79 ? 9.493 -1.191 -2.758 1.00 84.31 79 ARG A C 1
ATOM 599 O O . ARG A 1 79 ? 10.274 -0.963 -3.678 1.00 84.31 79 ARG A O 1
ATOM 606 N N . ALA A 1 80 ? 9.441 -2.385 -2.158 1.00 83.94 80 ALA A N 1
ATOM 607 C CA . ALA A 1 80 ? 10.313 -3.500 -2.544 1.00 83.94 80 ALA A CA 1
ATOM 608 C C . ALA A 1 80 ? 10.086 -3.983 -3.990 1.00 83.94 80 ALA A C 1
ATOM 610 O O . ALA A 1 80 ? 11.044 -4.259 -4.706 1.00 83.94 80 ALA A O 1
ATOM 611 N N . CYS A 1 81 ? 8.832 -4.067 -4.442 1.00 85.94 81 CYS A N 1
ATOM 612 C CA . CYS A 1 81 ? 8.511 -4.436 -5.823 1.00 85.94 81 CYS A CA 1
ATOM 613 C C . CYS A 1 81 ? 8.891 -3.333 -6.820 1.00 85.94 81 CYS A C 1
ATOM 615 O O . CYS A 1 81 ? 9.327 -3.652 -7.921 1.00 85.94 81 CYS A O 1
ATOM 617 N N . LEU A 1 82 ? 8.781 -2.062 -6.426 1.00 82.31 82 LEU A N 1
ATOM 618 C CA . LEU A 1 82 ? 9.231 -0.914 -7.213 1.00 82.31 82 LEU A CA 1
ATOM 619 C C . LEU A 1 82 ? 10.759 -0.946 -7.406 1.00 82.31 82 LEU A C 1
ATOM 621 O O . LEU A 1 82 ? 11.225 -0.879 -8.540 1.00 82.31 82 LEU A O 1
ATOM 625 N N . LYS A 1 83 ? 11.524 -1.154 -6.322 1.00 82.94 83 LYS A N 1
ATOM 626 C CA . LYS A 1 83 ? 12.992 -1.303 -6.345 1.00 82.94 83 LYS A CA 1
ATOM 627 C C . LYS A 1 83 ? 13.446 -2.478 -7.222 1.00 82.94 83 LYS A C 1
ATOM 629 O O . LYS A 1 83 ? 14.389 -2.327 -7.988 1.00 82.94 83 LYS A O 1
ATOM 634 N N . VAL A 1 84 ? 12.752 -3.620 -7.165 1.00 84.50 84 VAL A N 1
ATOM 635 C CA . VAL A 1 84 ? 13.033 -4.786 -8.031 1.00 84.50 84 VAL A CA 1
ATOM 636 C C . VAL A 1 84 ? 12.686 -4.525 -9.504 1.00 84.50 84 VAL A C 1
ATOM 638 O O . VAL A 1 84 ? 13.368 -5.043 -10.380 1.00 84.50 84 VAL A O 1
ATOM 641 N N . ARG A 1 85 ? 11.644 -3.735 -9.802 1.00 79.38 85 ARG A N 1
ATOM 642 C CA . ARG A 1 85 ? 11.199 -3.454 -11.181 1.00 79.38 85 ARG A CA 1
ATOM 643 C C . ARG A 1 85 ? 11.963 -2.324 -11.875 1.00 79.38 85 ARG A C 1
ATOM 645 O O . ARG A 1 85 ? 12.079 -2.361 -13.093 1.00 79.38 85 ARG A O 1
ATOM 652 N N . TYR A 1 86 ? 12.430 -1.320 -11.133 1.00 77.69 86 TYR A N 1
ATOM 653 C CA . TYR A 1 86 ? 12.945 -0.069 -11.709 1.00 77.69 86 TYR A CA 1
ATOM 654 C C . TYR A 1 86 ? 14.274 0.425 -11.105 1.00 77.69 86 TYR A C 1
ATOM 656 O O . TYR A 1 86 ? 14.716 1.523 -11.451 1.00 77.69 86 TYR A O 1
ATOM 664 N N . GLY A 1 87 ? 14.900 -0.358 -10.221 1.00 69.06 87 GLY A N 1
ATOM 665 C CA . GLY A 1 87 ? 16.127 0.012 -9.511 1.00 69.06 87 GLY A CA 1
ATOM 666 C C . GLY A 1 87 ? 15.911 1.038 -8.392 1.00 69.06 87 GLY A C 1
ATOM 667 O O . GLY A 1 87 ? 14.796 1.484 -8.120 1.00 69.06 87 GLY A O 1
ATOM 668 N N . GLU A 1 88 ? 16.997 1.424 -7.720 1.00 58.78 88 GLU A N 1
ATOM 669 C CA . GLU A 1 88 ? 16.955 2.401 -6.617 1.00 58.78 88 GLU A CA 1
ATOM 670 C C . GLU A 1 88 ? 16.847 3.856 -7.097 1.00 58.78 88 GLU A C 1
ATOM 672 O O . GLU A 1 88 ? 16.253 4.694 -6.416 1.00 58.78 88 GLU A O 1
ATOM 677 N N . GLY A 1 89 ? 17.364 4.152 -8.296 1.00 52.69 89 GLY A N 1
ATOM 678 C CA . GLY A 1 89 ? 17.478 5.514 -8.832 1.00 52.69 89 GLY A CA 1
ATOM 679 C C . GLY A 1 89 ? 16.153 6.267 -9.014 1.00 52.69 89 GLY A C 1
ATOM 680 O O . GLY A 1 89 ? 16.172 7.485 -9.140 1.00 52.69 89 GLY A O 1
ATOM 681 N N . LYS A 1 90 ? 15.000 5.580 -8.988 1.00 49.47 90 LYS A N 1
ATOM 682 C CA . LYS A 1 90 ? 13.670 6.210 -9.096 1.00 49.47 90 LYS A CA 1
ATOM 683 C C . LYS A 1 90 ? 13.019 6.621 -7.765 1.00 49.47 90 LYS A C 1
ATOM 685 O O . LYS A 1 90 ? 11.905 7.132 -7.813 1.00 49.47 90 LYS A O 1
ATOM 690 N N . PHE A 1 91 ? 13.632 6.401 -6.593 1.00 41.88 91 PHE A N 1
ATOM 691 C CA . PHE A 1 91 ? 12.969 6.721 -5.308 1.00 41.88 91 PHE A CA 1
ATOM 692 C C . PHE A 1 91 ? 13.664 7.767 -4.416 1.00 41.88 91 PHE A C 1
ATOM 694 O O . PHE A 1 91 ? 13.016 8.306 -3.520 1.00 41.88 91 PHE A O 1
ATOM 701 N N . ASN A 1 92 ? 14.932 8.110 -4.663 1.00 40.91 92 ASN A N 1
ATOM 702 C CA . ASN A 1 92 ? 15.644 9.125 -3.879 1.00 40.91 92 ASN A CA 1
ATOM 703 C C . ASN A 1 92 ? 15.784 10.436 -4.666 1.00 40.91 92 ASN A C 1
ATOM 705 O O . ASN A 1 92 ? 16.562 10.514 -5.617 1.00 40.91 92 ASN A O 1
ATOM 709 N N . GLY A 1 93 ? 15.089 11.488 -4.219 1.00 46.50 93 GLY A N 1
ATOM 710 C CA . GLY A 1 93 ? 15.153 12.854 -4.770 1.00 46.50 93 GLY A CA 1
ATOM 711 C C . GLY A 1 93 ? 16.470 13.598 -4.500 1.00 46.50 93 GLY A C 1
ATOM 712 O O . GLY A 1 93 ? 16.460 14.797 -4.255 1.00 46.50 93 GLY A O 1
ATOM 713 N N . THR A 1 94 ? 17.596 12.884 -4.485 1.00 45.31 94 THR A N 1
ATOM 714 C CA . THR A 1 94 ? 18.929 13.381 -4.102 1.00 45.31 94 THR A CA 1
ATOM 715 C C . THR A 1 94 ? 20.033 13.000 -5.089 1.00 45.31 94 THR A C 1
ATOM 717 O O . THR A 1 94 ? 21.139 13.529 -4.985 1.00 45.31 94 THR A O 1
ATOM 720 N N . TYR A 1 95 ? 19.759 12.135 -6.078 1.00 46.19 95 TYR A N 1
ATOM 721 C CA . TYR A 1 95 ? 20.774 11.685 -7.044 1.00 46.19 95 TYR A CA 1
ATOM 722 C C . TYR A 1 95 ? 21.350 12.846 -7.878 1.00 46.19 95 TYR A C 1
ATOM 724 O O . TYR A 1 95 ? 22.554 12.906 -8.126 1.00 46.19 95 TYR A O 1
ATOM 732 N N . TYR A 1 96 ? 20.510 13.832 -8.215 1.00 48.78 96 TYR A N 1
ATOM 733 C CA . TYR A 1 96 ? 20.949 15.067 -8.868 1.00 48.78 96 TYR A CA 1
ATOM 734 C C . TYR A 1 96 ? 21.918 15.888 -8.014 1.00 48.78 96 TYR A C 1
ATOM 736 O O . TYR A 1 96 ? 22.852 16.457 -8.565 1.00 48.78 96 TYR A O 1
ATOM 744 N N . SER A 1 97 ? 21.766 15.928 -6.686 1.00 52.28 97 SER A N 1
ATOM 745 C CA . SER A 1 97 ? 22.614 16.762 -5.827 1.00 52.28 97 SER A CA 1
ATOM 746 C C . SER A 1 97 ? 24.078 16.331 -5.882 1.00 52.28 97 SER A C 1
ATOM 748 O O . SER A 1 97 ? 24.951 17.165 -6.111 1.00 52.28 97 SER A O 1
ATOM 750 N N . TRP A 1 98 ? 24.367 15.033 -5.732 1.00 51.91 98 TRP A N 1
ATOM 751 C CA . TRP A 1 98 ? 25.755 14.555 -5.751 1.00 51.91 98 TRP A CA 1
ATOM 752 C C . TRP A 1 98 ? 26.350 14.547 -7.165 1.00 51.91 98 TRP A C 1
ATOM 754 O O . TRP A 1 98 ? 27.518 14.893 -7.322 1.00 51.91 98 TRP A O 1
ATOM 764 N N . TRP A 1 99 ? 25.551 14.280 -8.206 1.00 49.25 99 TRP A N 1
ATOM 765 C CA . TRP A 1 99 ? 26.019 14.382 -9.595 1.00 49.25 99 TRP A CA 1
ATOM 766 C C . TRP A 1 99 ? 26.304 15.841 -10.002 1.00 49.25 99 TRP A C 1
ATOM 768 O O . TRP A 1 99 ? 27.349 16.113 -10.587 1.00 49.25 99 TRP A O 1
ATOM 778 N N . ILE A 1 100 ? 25.464 16.808 -9.611 1.00 59.12 100 ILE A N 1
ATOM 779 C CA . ILE A 1 100 ? 25.713 18.246 -9.833 1.00 59.12 100 ILE A CA 1
ATOM 780 C C . ILE A 1 100 ? 26.934 18.727 -9.036 1.00 59.12 100 ILE A C 1
ATOM 782 O O . ILE A 1 100 ? 27.733 19.502 -9.562 1.00 59.12 100 ILE A O 1
ATOM 786 N N . ILE A 1 101 ? 27.136 18.250 -7.802 1.00 63.06 101 ILE A N 1
ATOM 787 C CA . ILE A 1 101 ? 28.357 18.525 -7.023 1.00 63.06 101 ILE A CA 1
ATOM 788 C C . ILE A 1 101 ? 29.594 17.953 -7.733 1.00 63.06 101 ILE A C 1
ATOM 790 O O . ILE A 1 101 ? 30.595 18.656 -7.861 1.00 63.06 101 ILE A O 1
ATOM 794 N N . PHE A 1 102 ? 29.522 16.730 -8.263 1.00 61.22 102 PHE A N 1
ATOM 795 C CA . PHE A 1 102 ? 30.620 16.101 -9.003 1.00 61.22 102 PHE A CA 1
ATOM 796 C C . PHE A 1 102 ? 30.925 16.830 -10.324 1.00 61.22 102 PHE A C 1
ATOM 798 O O . PHE A 1 102 ? 32.086 17.089 -10.631 1.00 61.22 102 PHE A O 1
ATOM 805 N N . ILE A 1 103 ? 29.897 17.263 -11.062 1.00 63.44 103 ILE A N 1
ATOM 806 C CA . ILE A 1 103 ? 30.033 18.103 -12.264 1.00 63.44 103 ILE A CA 1
ATOM 807 C C . ILE A 1 103 ? 30.639 19.470 -11.911 1.00 63.44 103 ILE A C 1
ATOM 809 O O . ILE A 1 103 ? 31.526 19.940 -12.625 1.00 63.44 103 ILE A O 1
ATOM 813 N N . ARG A 1 104 ? 30.240 20.107 -10.801 1.00 60.62 104 ARG A N 1
ATOM 814 C CA . ARG A 1 104 ? 30.868 21.356 -10.328 1.00 60.62 104 ARG A CA 1
ATOM 815 C C . ARG A 1 104 ? 32.337 21.152 -9.947 1.00 60.62 104 ARG A C 1
ATOM 817 O O . ARG A 1 104 ? 33.164 21.968 -10.337 1.00 60.62 104 ARG A O 1
ATOM 824 N N . LEU A 1 105 ? 32.682 20.061 -9.260 1.00 59.88 105 LEU A N 1
ATOM 825 C CA . LEU A 1 105 ? 34.068 19.721 -8.903 1.00 59.88 105 LEU A CA 1
ATOM 826 C C . LEU A 1 105 ? 34.941 19.412 -10.133 1.00 59.88 105 LEU A C 1
ATOM 828 O O . LEU A 1 105 ? 36.098 19.830 -10.179 1.00 59.88 105 LEU A O 1
ATOM 832 N N . LEU A 1 106 ? 34.394 18.738 -11.149 1.00 59.66 106 LEU A N 1
ATOM 833 C CA . LEU A 1 106 ? 35.083 18.496 -12.421 1.00 59.66 106 LEU A CA 1
ATOM 834 C C . LEU A 1 106 ? 35.319 19.791 -13.210 1.00 59.66 106 LEU A C 1
ATOM 836 O O . LEU A 1 106 ? 36.411 19.984 -13.740 1.00 59.66 106 LEU A O 1
ATOM 840 N N . ASN A 1 107 ? 34.341 20.700 -13.247 1.00 53.84 107 ASN A N 1
ATOM 841 C CA . ASN A 1 107 ? 34.503 22.003 -13.901 1.00 53.84 107 ASN A CA 1
ATOM 842 C C . ASN A 1 107 ? 35.485 22.915 -13.145 1.00 53.84 107 ASN A C 1
ATOM 844 O O . ASN A 1 107 ? 36.333 23.543 -13.773 1.00 53.84 107 ASN A O 1
ATOM 848 N N . LEU A 1 108 ? 35.470 22.909 -11.806 1.00 51.69 108 LEU A N 1
ATOM 849 C CA . LEU A 1 108 ? 36.465 23.614 -10.982 1.00 51.69 108 LEU A CA 1
ATOM 850 C C . LEU A 1 108 ? 37.906 23.128 -11.226 1.00 51.69 108 LEU A C 1
ATOM 852 O O . LEU A 1 108 ? 38.840 23.908 -11.073 1.00 51.69 108 LEU A O 1
ATOM 856 N N . ARG A 1 109 ? 38.105 21.875 -11.661 1.00 46.97 109 ARG A N 1
ATOM 857 C CA . ARG A 1 109 ? 39.419 21.356 -12.090 1.00 46.97 109 ARG A CA 1
ATOM 858 C C . ARG A 1 109 ? 39.808 21.682 -13.538 1.00 46.97 109 ARG A C 1
ATOM 860 O O . ARG A 1 109 ? 40.950 21.423 -13.901 1.00 46.97 109 ARG A O 1
ATOM 867 N N . ARG A 1 110 ? 38.910 22.245 -14.354 1.00 46.06 110 ARG A N 1
ATOM 868 C CA . ARG A 1 110 ? 39.188 22.663 -15.745 1.00 46.06 110 ARG A CA 1
ATOM 869 C C . ARG A 1 110 ? 39.461 24.164 -15.914 1.00 46.06 110 ARG A C 1
ATOM 871 O O . ARG A 1 110 ? 39.830 24.587 -17.003 1.00 46.06 110 ARG A O 1
ATOM 878 N N . GLY A 1 111 ? 39.347 24.962 -14.853 1.00 45.25 111 GLY A N 1
ATOM 879 C CA . GLY A 1 111 ? 39.619 26.405 -14.869 1.00 45.25 111 GLY A CA 1
ATOM 880 C C . GLY A 1 111 ? 41.106 26.790 -14.841 1.00 45.25 111 GLY A C 1
ATOM 881 O O . GLY A 1 111 ? 41.495 27.586 -13.992 1.00 45.25 111 GLY A O 1
ATOM 882 N N . GLY A 1 112 ? 41.954 26.236 -15.718 1.00 48.12 112 GLY A N 1
ATOM 883 C CA . GLY A 1 112 ? 43.372 26.618 -15.769 1.00 48.12 112 GLY A CA 1
ATOM 884 C C . GLY A 1 112 ? 44.168 26.078 -16.964 1.00 48.12 112 GLY A C 1
ATOM 885 O O . GLY A 1 112 ? 44.168 24.874 -17.204 1.00 48.12 112 GLY A O 1
ATOM 886 N N . ARG A 1 113 ? 44.925 26.984 -17.609 1.00 37.19 113 ARG A N 1
ATOM 887 C CA . ARG A 1 113 ? 45.784 26.824 -18.806 1.00 37.19 113 ARG A CA 1
ATOM 888 C C . ARG A 1 113 ? 45.081 26.603 -20.158 1.00 37.19 113 ARG A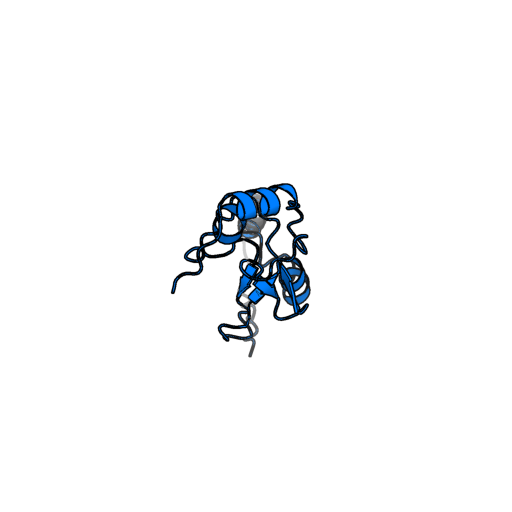 C 1
ATOM 890 O O . ARG A 1 113 ? 44.809 25.486 -20.575 1.00 37.19 113 ARG A O 1
ATOM 897 N N . ASP A 1 114 ? 44.889 27.724 -20.849 1.00 38.81 114 ASP A N 1
ATOM 898 C CA . ASP A 1 114 ? 45.436 28.025 -22.183 1.00 38.81 114 ASP A CA 1
ATOM 899 C C . ASP A 1 114 ? 45.346 26.986 -23.323 1.00 38.81 114 ASP A C 1
ATOM 901 O O . ASP A 1 114 ? 46.206 26.121 -23.473 1.00 38.81 114 ASP A O 1
ATOM 905 N N . GLY A 1 115 ? 44.459 27.276 -24.284 1.00 38.94 115 GLY A N 1
ATOM 906 C CA . GLY A 1 115 ? 44.858 27.354 -25.699 1.00 38.94 115 GLY A CA 1
ATOM 907 C C . GLY A 1 115 ? 44.526 26.185 -26.642 1.00 38.94 115 GLY A C 1
ATOM 908 O O . GLY A 1 115 ? 45.057 25.092 -26.500 1.00 38.94 115 GLY A O 1
ATOM 909 N N . ARG A 1 116 ? 43.817 26.531 -27.735 1.00 31.66 116 ARG A N 1
ATOM 910 C CA . ARG A 1 116 ? 43.550 25.755 -28.975 1.00 31.66 116 ARG A CA 1
ATOM 911 C C . ARG A 1 116 ? 42.747 24.450 -28.844 1.00 31.66 116 ARG A C 1
ATOM 913 O O . ARG A 1 116 ? 43.075 23.577 -28.056 1.00 31.66 116 ARG A O 1
ATOM 920 N N . GLY A 1 117 ? 41.814 24.266 -29.783 1.00 31.77 117 GLY A N 1
ATOM 921 C CA . GLY A 1 117 ? 41.334 22.942 -30.192 1.00 31.77 117 GLY A CA 1
ATOM 922 C C . GLY A 1 117 ? 39.829 22.854 -30.434 1.00 31.77 117 GLY A C 1
ATOM 923 O O . GLY A 1 117 ? 39.041 23.192 -29.558 1.00 31.77 117 GLY A O 1
ATOM 924 N N . GLN A 1 118 ? 39.463 22.349 -31.616 1.00 39.56 118 GLN A N 1
ATOM 925 C CA . GLN A 1 118 ? 38.200 21.640 -31.869 1.00 39.56 118 GLN A CA 1
ATOM 926 C C . GLN A 1 118 ? 38.110 20.393 -30.943 1.00 39.56 118 GLN A C 1
ATOM 928 O O . GLN A 1 118 ? 39.104 20.011 -30.327 1.00 39.56 118 GLN A O 1
ATOM 933 N N . GLU A 1 119 ? 36.975 19.721 -30.754 1.00 34.12 119 GLU A N 1
ATOM 934 C CA . GLU A 1 119 ? 35.855 19.510 -31.678 1.00 34.12 119 GLU A CA 1
ATOM 935 C C . GLU A 1 119 ? 34.547 19.257 -30.905 1.00 34.12 119 GLU A C 1
ATOM 937 O O . GLU A 1 119 ? 34.569 18.657 -29.828 1.00 34.12 119 GLU A O 1
ATOM 942 N N . GLU A 1 120 ? 33.408 19.713 -31.435 1.00 40.41 120 GLU A N 1
ATOM 943 C CA . GLU A 1 120 ? 32.092 19.419 -30.857 1.00 40.41 120 GLU A CA 1
ATOM 944 C C . GLU A 1 120 ? 31.616 18.049 -31.348 1.00 40.41 120 GLU A C 1
ATOM 946 O O . GLU A 1 120 ? 31.320 17.874 -32.527 1.00 40.41 120 GLU A O 1
ATOM 951 N N . GLN A 1 121 ? 31.543 17.072 -30.443 1.00 37.31 121 GLN A N 1
ATOM 952 C CA . GLN A 1 121 ? 31.018 15.744 -30.745 1.00 37.31 121 GLN A CA 1
ATOM 953 C C . GLN A 1 121 ? 29.652 15.579 -30.075 1.00 37.31 121 GLN A C 1
ATOM 955 O O . GLN A 1 121 ? 29.565 15.347 -28.866 1.00 37.31 121 GLN A O 1
ATOM 960 N N . GLU A 1 122 ? 28.585 15.734 -30.862 1.00 38.44 122 GLU A N 1
ATOM 961 C CA . GLU A 1 122 ? 27.227 15.403 -30.427 1.00 38.44 122 GLU A CA 1
ATOM 962 C C . GLU A 1 122 ? 27.163 13.924 -30.017 1.00 38.44 122 GLU A C 1
ATOM 964 O O . GLU A 1 122 ? 27.717 13.050 -30.685 1.00 38.44 122 GLU A O 1
ATOM 969 N N . VAL A 1 123 ? 26.498 13.640 -28.895 1.00 40.34 123 VAL A N 1
ATOM 970 C CA . VAL A 1 123 ? 26.306 12.272 -28.400 1.00 40.34 123 VAL A CA 1
ATOM 971 C C . VAL A 1 123 ? 24.826 11.937 -28.507 1.00 40.34 123 VAL A C 1
ATOM 973 O O . VAL A 1 123 ? 24.022 12.413 -27.703 1.00 40.34 123 VAL A O 1
ATOM 976 N N . ASP A 1 124 ? 24.483 11.128 -29.510 1.00 35.53 124 ASP A N 1
ATOM 977 C CA . ASP A 1 124 ? 23.120 10.674 -29.785 1.00 35.53 124 ASP A CA 1
ATOM 978 C C . ASP A 1 124 ? 22.407 10.149 -28.532 1.00 35.53 124 ASP A C 1
ATOM 980 O O . ASP A 1 124 ? 22.928 9.312 -27.789 1.00 35.53 124 ASP A O 1
ATOM 984 N N . VAL A 1 125 ? 21.170 10.608 -28.328 1.00 52.47 125 VAL A N 1
ATOM 985 C CA . VAL A 1 125 ? 20.300 10.162 -27.234 1.00 52.47 125 VAL A CA 1
ATOM 986 C C . VAL A 1 125 ? 19.383 9.047 -27.751 1.00 52.47 125 VAL A C 1
ATOM 988 O O . VAL A 1 125 ? 18.487 9.331 -28.551 1.00 52.47 125 VAL A O 1
ATOM 991 N N . PRO A 1 126 ? 19.528 7.784 -27.299 1.00 42.56 126 PRO A N 1
ATOM 992 C CA . PRO A 1 126 ? 18.696 6.693 -27.794 1.00 42.56 126 PRO A CA 1
ATOM 993 C C . PRO A 1 126 ? 17.224 6.885 -27.409 1.00 42.56 126 PRO A C 1
ATOM 995 O O . PRO A 1 126 ? 16.856 6.841 -26.232 1.00 42.56 126 PRO A O 1
ATOM 998 N N . SER A 1 127 ? 16.365 7.070 -28.412 1.00 45.62 127 SER A N 1
ATOM 999 C CA . SER A 1 127 ? 14.916 7.150 -28.219 1.00 45.62 127 SER A CA 1
ATOM 1000 C C . SER A 1 127 ? 14.354 5.770 -27.859 1.00 45.62 127 SER A C 1
ATOM 1002 O O . SER A 1 127 ? 14.326 4.862 -28.690 1.00 45.62 127 SER A O 1
ATOM 1004 N N . LEU A 1 128 ? 13.914 5.605 -26.609 1.00 45.69 128 LEU A N 1
ATOM 1005 C CA . LEU A 1 128 ? 13.264 4.381 -26.140 1.00 45.69 128 LEU A CA 1
ATOM 1006 C C . LEU A 1 128 ? 11.778 4.373 -26.523 1.00 45.69 128 LEU A C 1
ATOM 1008 O O . LEU A 1 128 ? 10.997 5.184 -26.021 1.00 45.69 128 LEU A O 1
ATOM 1012 N N . ARG A 1 129 ? 11.416 3.420 -27.388 1.00 35.28 129 ARG A N 1
ATOM 1013 C CA . ARG A 1 129 ? 10.051 2.893 -27.541 1.00 35.28 129 ARG A CA 1
ATOM 1014 C C . ARG A 1 129 ? 9.821 1.739 -26.564 1.00 35.28 129 ARG A C 1
ATOM 1016 O O . ARG A 1 129 ? 10.818 1.052 -26.247 1.00 35.28 129 ARG A O 1
#

pLDDT: mean 70.67, std 18.98, range [31.66, 90.62]

Organism: Aegilops tauschii subsp. strangulata (NCBI:txid200361)